Protein AF-A0AA86RHJ9-F1 (afdb_monomer)

Structure (mmCIF, N/CA/C/O backbone):
data_AF-A0AA86RHJ9-F1
#
_entry.id   AF-A0AA86RHJ9-F1
#
loop_
_atom_site.group_PDB
_atom_site.id
_atom_site.type_symbol
_atom_site.label_atom_id
_atom_site.label_alt_id
_atom_site.label_comp_id
_atom_site.label_asym_id
_atom_site.label_entity_id
_atom_site.label_seq_id
_atom_site.pdbx_PDB_ins_code
_atom_site.Cartn_x
_atom_site.Cartn_y
_atom_site.Cartn_z
_atom_site.occupancy
_atom_site.B_iso_or_equiv
_atom_site.auth_seq_id
_atom_site.auth_comp_id
_atom_site.auth_asym_id
_atom_site.auth_atom_id
_atom_site.pdbx_PDB_model_num
ATOM 1 N N . MET A 1 1 ? 54.051 -15.837 -104.968 1.00 35.28 1 MET A N 1
ATOM 2 C CA . MET A 1 1 ? 54.878 -14.788 -104.335 1.00 35.28 1 MET A CA 1
ATOM 3 C C . MET A 1 1 ? 54.047 -14.093 -103.274 1.00 35.28 1 MET A C 1
ATOM 5 O O . MET A 1 1 ? 52.963 -13.606 -103.580 1.00 35.28 1 MET A O 1
ATOM 9 N N . SER A 1 2 ? 54.511 -14.179 -102.027 1.00 44.62 2 SER A N 1
ATOM 10 C CA . SER A 1 2 ? 53.826 -13.746 -100.808 1.00 44.62 2 SER A CA 1
ATOM 11 C C . SER A 1 2 ? 53.416 -12.281 -100.864 1.00 44.62 2 SER A C 1
ATOM 13 O O . SER A 1 2 ? 54.264 -11.397 -100.957 1.00 44.62 2 SER A O 1
ATOM 15 N N . LYS A 1 3 ? 52.109 -12.021 -100.769 1.00 46.88 3 LYS A N 1
ATOM 16 C CA . LYS A 1 3 ? 51.596 -10.678 -100.498 1.00 46.88 3 LYS A CA 1
ATOM 17 C C . LYS A 1 3 ? 51.978 -10.327 -99.059 1.00 46.88 3 LYS A C 1
ATOM 19 O O . LYS A 1 3 ? 51.532 -10.982 -98.123 1.00 46.88 3 LYS A O 1
ATOM 24 N N . CYS A 1 4 ? 52.861 -9.344 -98.913 1.00 43.25 4 CYS A N 1
ATOM 25 C CA . CYS A 1 4 ? 53.325 -8.815 -97.636 1.00 43.25 4 CYS A CA 1
ATOM 26 C C . CYS A 1 4 ? 52.155 -8.479 -96.693 1.00 43.25 4 CYS A C 1
ATOM 28 O O . CYS A 1 4 ? 51.283 -7.681 -97.036 1.00 43.25 4 CYS A O 1
ATOM 30 N N . ASN A 1 5 ? 52.203 -9.024 -95.472 1.00 47.69 5 ASN A N 1
ATOM 31 C CA . ASN A 1 5 ? 51.295 -8.769 -94.341 1.00 47.69 5 ASN A CA 1
ATOM 32 C C . ASN A 1 5 ? 51.438 -7.348 -93.737 1.00 47.69 5 ASN A C 1
ATOM 34 O O . ASN A 1 5 ? 51.231 -7.140 -92.544 1.00 47.69 5 ASN A O 1
ATOM 38 N N . CYS A 1 6 ? 51.794 -6.340 -94.535 1.00 50.25 6 CYS A N 1
ATOM 39 C CA . CYS A 1 6 ? 52.136 -5.006 -94.031 1.00 50.25 6 CYS A CA 1
ATOM 40 C C . CYS A 1 6 ? 50.919 -4.120 -93.702 1.00 50.25 6 CYS A C 1
ATOM 42 O O . CYS A 1 6 ? 51.088 -3.098 -93.049 1.00 50.25 6 CYS A O 1
ATOM 44 N N . TYR A 1 7 ? 49.699 -4.502 -94.096 1.00 48.66 7 TYR A N 1
ATOM 45 C CA . TYR A 1 7 ? 48.478 -3.726 -93.807 1.00 48.66 7 TYR A CA 1
ATOM 46 C C . TYR A 1 7 ? 47.773 -4.129 -92.504 1.00 48.66 7 TYR A C 1
ATOM 48 O O . TYR A 1 7 ? 46.976 -3.370 -91.956 1.00 48.66 7 TYR A O 1
ATOM 56 N N . VAL A 1 8 ? 48.056 -5.331 -92.000 1.00 52.06 8 VAL A N 1
ATOM 57 C CA . VAL A 1 8 ? 47.351 -5.902 -90.842 1.00 52.06 8 VAL A CA 1
ATOM 58 C C . VAL A 1 8 ? 48.019 -5.479 -89.527 1.00 52.06 8 VAL A C 1
ATOM 60 O O . VAL A 1 8 ? 47.340 -5.261 -88.527 1.00 52.06 8 VAL A O 1
ATOM 63 N N . ILE A 1 9 ? 49.338 -5.266 -89.541 1.00 49.81 9 ILE A N 1
ATOM 64 C CA . ILE A 1 9 ? 50.132 -4.900 -88.357 1.00 49.81 9 ILE A CA 1
ATOM 65 C C . ILE A 1 9 ? 49.798 -3.488 -87.817 1.00 49.81 9 ILE A C 1
ATOM 67 O O . ILE A 1 9 ? 49.597 -3.371 -86.606 1.00 49.81 9 ILE A O 1
ATOM 71 N N . PRO A 1 10 ? 49.644 -2.425 -88.640 1.00 53.22 10 PRO A N 1
ATOM 72 C CA . PRO A 1 10 ? 49.332 -1.084 -88.127 1.00 53.22 10 PRO A CA 1
ATOM 73 C C . PRO A 1 10 ? 47.954 -1.004 -87.455 1.00 53.22 10 PRO A C 1
ATOM 75 O O . PRO A 1 10 ? 47.783 -0.338 -86.437 1.00 53.22 10 PRO A O 1
ATOM 78 N N . ASN A 1 11 ? 46.973 -1.731 -87.994 1.00 53.97 11 ASN A N 1
ATOM 79 C CA . ASN A 1 11 ? 45.597 -1.717 -87.501 1.00 53.97 11 ASN A CA 1
ATOM 80 C C . ASN A 1 11 ? 45.455 -2.498 -86.178 1.00 53.97 11 ASN A C 1
ATOM 82 O O . ASN A 1 11 ? 44.728 -2.090 -85.273 1.00 53.97 11 ASN A O 1
ATOM 86 N N . ILE A 1 12 ? 46.217 -3.586 -86.016 1.00 58.00 12 ILE A N 1
ATOM 87 C CA . ILE A 1 12 ? 46.287 -4.328 -84.749 1.00 58.00 12 ILE A CA 1
ATOM 88 C C . ILE A 1 12 ? 4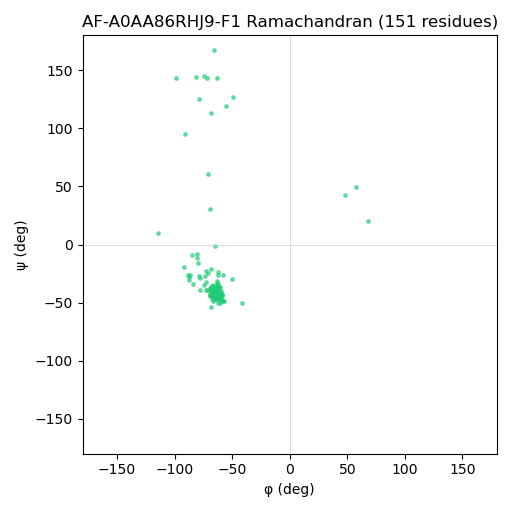7.003 -3.505 -83.671 1.00 58.00 12 ILE A C 1
ATOM 90 O O . ILE A 1 12 ? 46.505 -3.428 -82.550 1.00 58.00 12 ILE A O 1
ATOM 94 N N . MET A 1 13 ? 48.113 -2.837 -84.004 1.00 57.50 13 MET A N 1
ATOM 95 C CA . MET A 1 13 ? 48.831 -1.984 -83.049 1.00 57.50 13 MET A CA 1
ATOM 96 C C . MET A 1 13 ? 47.987 -0.792 -82.589 1.00 57.50 13 MET A C 1
ATOM 98 O O . MET A 1 13 ? 47.947 -0.496 -81.395 1.00 57.50 13 MET A O 1
ATOM 102 N N . SER A 1 14 ? 47.242 -0.151 -83.494 1.00 62.38 14 SER A N 1
ATOM 103 C CA . SER A 1 14 ? 46.346 0.950 -83.125 1.00 62.38 14 SER A CA 1
ATOM 104 C C . SER A 1 14 ? 45.206 0.482 -82.213 1.00 62.38 14 SER A C 1
ATOM 106 O O . SER A 1 14 ? 44.913 1.141 -81.218 1.00 62.38 14 SER A O 1
ATOM 108 N N . ARG A 1 15 ? 44.610 -0.689 -82.487 1.00 62.03 15 ARG A N 1
ATOM 109 C CA . ARG A 1 15 ? 43.562 -1.276 -81.632 1.00 62.03 15 ARG A CA 1
ATOM 110 C C . ARG A 1 15 ? 44.089 -1.724 -80.269 1.00 62.03 15 ARG A C 1
ATOM 112 O O . ARG A 1 15 ? 43.398 -1.533 -79.275 1.00 62.03 15 ARG A O 1
ATOM 119 N N . LEU A 1 16 ? 45.298 -2.284 -80.194 1.00 63.03 16 LEU A N 1
ATOM 120 C CA . LEU A 1 16 ? 45.944 -2.625 -78.920 1.00 63.03 16 LEU A CA 1
ATOM 121 C C . LEU A 1 16 ? 46.233 -1.375 -78.085 1.00 63.03 16 LEU A C 1
ATOM 123 O O . LEU A 1 16 ? 45.963 -1.369 -76.889 1.00 63.03 16 LEU A O 1
ATOM 127 N N . THR A 1 17 ? 46.695 -0.297 -78.720 1.00 64.50 17 THR A N 1
ATOM 128 C CA . THR A 1 17 ? 46.978 0.969 -78.028 1.00 64.50 17 THR A CA 1
ATOM 129 C C . THR A 1 17 ? 45.697 1.620 -77.493 1.00 64.50 17 THR A C 1
ATOM 131 O O . THR A 1 17 ? 45.670 2.084 -76.354 1.00 64.50 17 THR A O 1
ATOM 134 N N . GLU A 1 18 ? 44.602 1.597 -78.261 1.00 69.50 18 GLU A N 1
ATOM 135 C CA . GLU A 1 18 ? 43.290 2.066 -77.791 1.00 69.50 18 GLU A CA 1
ATOM 136 C C . GLU A 1 18 ? 42.725 1.203 -76.658 1.00 69.50 18 GLU A C 1
ATOM 138 O O . GLU A 1 18 ? 42.125 1.732 -75.720 1.00 69.50 18 GLU A O 1
ATOM 143 N N . LEU A 1 19 ? 42.910 -0.118 -76.723 1.00 64.38 19 LEU A N 1
ATOM 144 C CA . LEU A 1 19 ? 42.476 -1.035 -75.670 1.00 64.38 19 LEU A CA 1
ATOM 145 C C . LEU A 1 19 ? 43.291 -0.837 -74.388 1.00 64.38 19 LEU A C 1
ATOM 147 O O . LEU A 1 19 ? 42.694 -0.757 -73.319 1.00 64.38 19 LEU A O 1
ATOM 151 N N . GLU A 1 20 ? 44.612 -0.662 -74.471 1.00 63.72 20 GLU A N 1
ATOM 152 C CA . GLU A 1 20 ? 45.448 -0.332 -73.311 1.00 63.72 20 GLU A CA 1
ATOM 153 C C . GLU A 1 20 ? 45.115 1.041 -72.717 1.00 63.72 20 GLU A C 1
ATOM 155 O O . GLU A 1 20 ? 45.084 1.188 -71.494 1.00 63.72 20 GLU A O 1
ATOM 160 N N . GLN A 1 21 ? 44.844 2.056 -73.544 1.00 63.53 21 GLN A N 1
ATOM 161 C CA . GLN A 1 21 ? 44.433 3.376 -73.058 1.00 63.53 21 GLN A CA 1
ATOM 162 C C . GLN A 1 21 ? 43.063 3.327 -72.382 1.00 63.53 21 GLN A C 1
ATOM 164 O O . GLN A 1 21 ? 42.917 3.860 -71.280 1.00 63.53 21 GLN A O 1
ATOM 169 N N . LYS A 1 22 ? 42.087 2.625 -72.973 1.00 61.28 22 LYS A N 1
ATOM 170 C CA . LYS A 1 22 ? 40.782 2.390 -72.342 1.00 61.28 22 LYS A CA 1
ATOM 171 C C . LYS A 1 22 ? 40.938 1.608 -71.041 1.00 61.28 22 LYS A C 1
ATOM 173 O O . LYS A 1 22 ? 40.349 1.992 -70.038 1.00 61.28 22 LYS A O 1
ATOM 178 N N . GLN A 1 23 ? 41.785 0.584 -70.985 1.00 57.94 23 GLN A N 1
ATOM 179 C CA . GLN A 1 23 ? 42.006 -0.201 -69.768 1.00 57.94 23 GLN A CA 1
ATOM 180 C C . GLN A 1 23 ? 42.703 0.619 -68.663 1.00 57.94 23 GLN A C 1
ATOM 182 O O . GLN A 1 23 ? 42.285 0.575 -67.506 1.00 57.94 23 GLN A O 1
ATOM 187 N N . LYS A 1 24 ? 43.700 1.448 -69.011 1.00 58.09 24 LYS A N 1
ATOM 188 C CA . LYS A 1 24 ? 44.367 2.376 -68.075 1.00 58.09 24 LYS A CA 1
ATOM 189 C C . LYS A 1 24 ? 43.438 3.492 -67.582 1.00 58.09 24 LYS A C 1
ATOM 191 O O . LYS A 1 24 ? 43.549 3.881 -66.422 1.00 58.09 24 LYS A O 1
ATOM 196 N N . GLN A 1 25 ? 42.521 3.983 -68.419 1.00 57.56 25 GLN A N 1
ATOM 197 C CA . GLN A 1 25 ? 41.524 4.993 -68.040 1.00 57.56 25 GLN A CA 1
ATOM 198 C C . GLN A 1 25 ? 40.347 4.418 -67.246 1.00 57.56 25 GLN A C 1
ATOM 200 O O . GLN A 1 25 ? 39.786 5.130 -66.425 1.00 57.56 25 GLN A O 1
ATOM 205 N N . THR A 1 26 ? 39.985 3.148 -67.444 1.00 56.41 26 THR A N 1
ATOM 206 C CA . THR A 1 26 ? 38.850 2.530 -66.733 1.00 56.41 26 THR A CA 1
ATOM 207 C C . THR A 1 26 ? 39.264 2.001 -65.354 1.00 56.41 26 THR A C 1
ATOM 209 O O . THR A 1 26 ? 38.497 2.108 -64.401 1.00 56.41 26 THR A O 1
ATOM 212 N N . ASN A 1 27 ? 40.500 1.502 -65.202 1.00 54.78 27 ASN A N 1
ATOM 213 C CA . ASN A 1 27 ? 40.963 0.894 -63.945 1.00 54.78 27 ASN A CA 1
ATOM 214 C C . ASN A 1 27 ? 41.560 1.885 -62.928 1.00 54.78 27 ASN A C 1
ATOM 216 O O . ASN A 1 27 ? 41.485 1.634 -61.728 1.00 54.78 27 ASN A O 1
ATOM 220 N N . LYS A 1 28 ? 42.134 3.018 -63.361 1.00 54.50 28 LYS A N 1
ATOM 221 C CA . LYS A 1 28 ? 42.709 4.023 -62.441 1.00 54.50 28 LYS A CA 1
ATOM 222 C C . LYS A 1 28 ? 41.676 4.767 -61.575 1.00 54.50 28 LYS A C 1
ATOM 224 O O . LYS A 1 28 ? 41.819 4.735 -60.356 1.00 54.50 28 LYS A O 1
ATOM 229 N N . PRO A 1 29 ? 40.620 5.388 -62.134 1.00 54.91 29 PRO A N 1
ATOM 230 C CA . PRO A 1 29 ? 39.679 6.174 -61.334 1.00 54.91 29 PRO A CA 1
ATOM 231 C C . PRO A 1 29 ? 38.767 5.301 -60.464 1.00 54.91 29 PRO A C 1
ATOM 233 O O . PRO A 1 2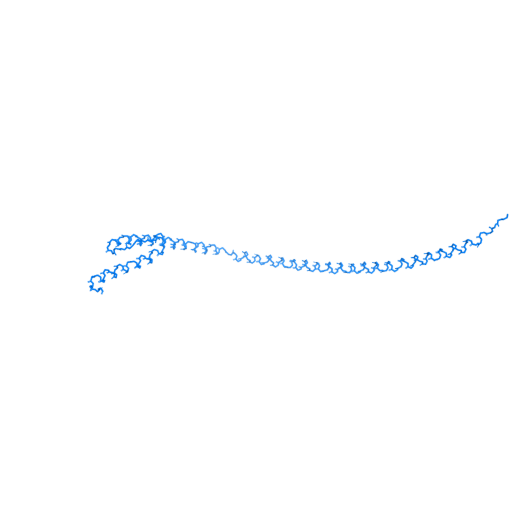9 ? 38.238 5.782 -59.465 1.00 54.91 29 PRO A O 1
ATOM 236 N N . ASN A 1 30 ? 38.577 4.026 -60.823 1.00 59.41 30 ASN A N 1
ATOM 237 C CA . ASN A 1 30 ? 37.744 3.106 -60.053 1.00 59.41 30 ASN A CA 1
ATOM 238 C C . ASN A 1 30 ? 38.479 2.581 -58.809 1.00 59.41 30 ASN A C 1
ATOM 240 O O . ASN A 1 30 ? 37.895 2.541 -57.731 1.00 59.41 30 ASN A O 1
ATOM 244 N N . ASN A 1 31 ? 39.780 2.284 -58.925 1.00 61.09 31 ASN A N 1
ATOM 245 C CA . ASN A 1 31 ? 40.601 1.901 -57.774 1.00 61.09 31 ASN A CA 1
ATOM 246 C C . ASN A 1 31 ? 40.844 3.072 -56.813 1.00 61.09 31 ASN A C 1
ATOM 248 O O . ASN A 1 31 ? 40.765 2.875 -55.608 1.00 61.09 31 ASN A O 1
ATOM 252 N N . GLU A 1 32 ? 41.072 4.295 -57.304 1.00 67.38 32 GLU A N 1
ATOM 253 C CA . GLU A 1 32 ? 41.235 5.467 -56.424 1.00 67.38 32 GLU A CA 1
ATOM 254 C C . GLU A 1 32 ? 39.963 5.796 -55.629 1.00 67.38 32 GLU A C 1
ATOM 256 O O . GLU A 1 32 ? 40.048 6.195 -54.467 1.00 67.38 32 GLU A O 1
ATOM 261 N N . LYS A 1 33 ? 38.776 5.609 -56.224 1.00 71.75 33 LYS A N 1
ATOM 262 C CA . LYS A 1 33 ? 37.503 5.738 -55.501 1.00 71.75 33 LYS A CA 1
ATOM 263 C C . LYS A 1 33 ? 37.331 4.640 -54.455 1.00 71.75 33 LYS A C 1
ATOM 265 O O . LYS A 1 33 ? 36.971 4.956 -53.327 1.00 71.75 33 LYS A O 1
ATOM 270 N N . LEU A 1 34 ? 37.643 3.389 -54.801 1.00 69.75 34 LEU A N 1
ATOM 271 C CA . LEU A 1 34 ? 37.547 2.262 -53.870 1.00 69.75 34 LEU A CA 1
ATOM 272 C C . LEU A 1 34 ? 38.493 2.419 -52.671 1.00 69.75 34 LEU A C 1
ATOM 274 O O . LEU A 1 34 ? 38.106 2.138 -51.543 1.00 69.75 34 LEU A O 1
ATOM 278 N N . ILE A 1 35 ? 39.718 2.897 -52.913 1.00 74.12 35 ILE A N 1
ATOM 279 C CA . ILE A 1 35 ? 40.711 3.165 -51.864 1.00 74.12 35 ILE A CA 1
ATOM 280 C C . ILE A 1 35 ? 40.203 4.268 -50.932 1.00 74.12 35 ILE A C 1
ATOM 282 O O . ILE A 1 35 ? 40.208 4.085 -49.723 1.00 74.12 35 ILE A O 1
ATOM 286 N N . LYS A 1 36 ? 39.656 5.365 -51.474 1.00 75.12 36 LYS A N 1
ATOM 287 C CA . LYS A 1 36 ? 39.060 6.426 -50.645 1.00 75.12 36 LYS A CA 1
ATOM 288 C C . LYS A 1 36 ? 37.856 5.947 -49.833 1.00 75.12 36 LYS A C 1
ATOM 290 O O . LYS A 1 36 ? 37.694 6.371 -48.694 1.00 75.12 36 LYS A O 1
ATOM 295 N N . GLU A 1 37 ? 37.010 5.084 -50.393 1.00 74.81 37 GLU A N 1
ATOM 296 C CA . GLU A 1 37 ? 35.881 4.499 -49.658 1.00 74.81 37 GLU A CA 1
ATOM 297 C C . GLU A 1 37 ? 36.340 3.539 -48.550 1.00 74.81 37 GLU A C 1
ATOM 299 O O . GLU A 1 37 ? 35.729 3.504 -47.480 1.00 74.81 37 GLU A O 1
ATOM 304 N N . LEU A 1 38 ? 37.417 2.781 -48.779 1.00 72.81 38 LEU A N 1
ATOM 305 C CA . LEU A 1 38 ? 38.032 1.922 -47.767 1.00 72.81 38 LEU A CA 1
ATOM 306 C C . LEU A 1 38 ? 38.668 2.748 -46.645 1.00 72.81 38 LEU A C 1
ATOM 308 O O . LEU A 1 38 ? 38.348 2.493 -45.487 1.00 72.81 38 LEU A O 1
ATOM 312 N N . ASP A 1 39 ? 39.440 3.785 -46.975 1.00 75.56 39 ASP A N 1
ATOM 313 C CA . ASP A 1 39 ? 40.051 4.691 -45.992 1.00 75.56 39 ASP A CA 1
ATOM 314 C C . ASP A 1 39 ? 38.982 5.378 -45.124 1.00 75.56 39 ASP A C 1
ATOM 316 O O . ASP A 1 39 ? 39.104 5.450 -43.900 1.00 75.56 39 ASP A O 1
ATOM 320 N N . GLN A 1 40 ? 37.882 5.835 -45.734 1.00 77.31 40 GLN A N 1
ATOM 321 C CA . GLN A 1 40 ? 36.757 6.431 -45.003 1.00 77.31 40 GLN A CA 1
ATOM 322 C C . GLN A 1 40 ? 36.063 5.427 -44.077 1.00 77.31 40 GLN A C 1
ATOM 324 O O . GLN A 1 40 ? 35.666 5.774 -42.962 1.00 77.31 40 GLN A O 1
ATOM 329 N N . ARG A 1 41 ? 35.906 4.172 -44.513 1.00 75.56 41 ARG A N 1
ATOM 330 C CA . ARG A 1 41 ? 35.334 3.112 -43.671 1.00 75.56 41 ARG A CA 1
ATOM 331 C C . ARG A 1 41 ? 36.264 2.718 -42.534 1.00 75.56 41 ARG A C 1
ATOM 333 O O . ARG A 1 41 ? 35.773 2.458 -41.439 1.00 75.56 41 ARG A O 1
ATOM 340 N N . GLU A 1 42 ? 37.567 2.684 -42.773 1.00 77.69 42 GLU A N 1
ATOM 341 C CA . GLU A 1 42 ? 38.573 2.367 -41.763 1.00 77.69 42 GLU A CA 1
ATOM 342 C C . GLU A 1 42 ? 38.634 3.458 -40.687 1.00 77.69 42 GLU A C 1
ATOM 344 O O . GLU A 1 42 ? 38.581 3.153 -39.495 1.00 77.69 42 GLU A O 1
ATOM 349 N N . GLN A 1 43 ? 38.590 4.734 -41.084 1.00 80.31 43 GLN A N 1
ATOM 350 C CA . GLN A 1 43 ? 38.445 5.853 -40.148 1.00 80.31 43 GLN A CA 1
ATOM 351 C C . GLN A 1 43 ? 37.151 5.751 -39.330 1.00 80.31 43 GLN A C 1
ATOM 353 O O . GLN A 1 43 ? 37.190 5.816 -38.101 1.00 80.31 43 GLN A O 1
ATOM 358 N N . ALA A 1 44 ? 36.009 5.497 -39.979 1.00 80.19 44 ALA A N 1
ATOM 359 C CA . ALA A 1 44 ? 34.729 5.353 -39.285 1.00 80.19 44 ALA A CA 1
ATOM 360 C C . ALA A 1 44 ? 34.696 4.150 -38.321 1.00 80.19 44 ALA A C 1
ATOM 362 O O . ALA A 1 44 ? 34.022 4.197 -37.287 1.00 80.19 44 ALA A O 1
ATOM 363 N N . LEU A 1 45 ? 35.402 3.062 -38.644 1.00 77.25 45 LEU A N 1
ATOM 364 C CA . LEU A 1 45 ? 35.557 1.904 -37.764 1.00 77.25 45 LEU A CA 1
ATOM 365 C C . LEU A 1 45 ? 36.420 2.239 -36.548 1.00 77.25 45 LEU A C 1
ATOM 367 O O . LEU A 1 45 ? 36.014 1.918 -35.431 1.00 77.25 45 LEU A O 1
ATOM 371 N N . ASN A 1 46 ? 37.539 2.935 -36.741 1.00 82.44 46 ASN A N 1
ATOM 372 C CA . ASN A 1 46 ? 38.412 3.359 -35.647 1.00 82.44 46 ASN A CA 1
ATOM 373 C C . ASN A 1 46 ? 37.692 4.313 -34.684 1.00 82.44 46 ASN A C 1
ATOM 375 O O . ASN A 1 46 ? 37.711 4.087 -33.476 1.00 82.44 46 ASN A O 1
ATOM 379 N N . GLU A 1 47 ? 36.938 5.288 -35.197 1.00 84.06 47 GLU A N 1
ATOM 380 C CA . GLU A 1 47 ? 36.115 6.180 -34.365 1.00 84.06 47 GLU A CA 1
ATOM 381 C C . GLU A 1 47 ? 35.015 5.440 -33.588 1.00 84.06 47 GLU A C 1
ATOM 383 O O . GLU A 1 47 ? 34.614 5.843 -32.490 1.00 84.06 47 GLU A O 1
ATOM 388 N N . ARG A 1 48 ? 34.448 4.376 -34.169 1.00 81.06 48 ARG A N 1
ATOM 389 C CA . ARG A 1 48 ? 33.463 3.531 -33.479 1.00 81.06 48 ARG A CA 1
ATOM 390 C C . ARG A 1 48 ? 34.121 2.681 -32.402 1.00 81.06 48 ARG A C 1
ATOM 392 O O . ARG A 1 48 ? 33.522 2.512 -31.343 1.00 81.06 48 ARG A O 1
ATOM 399 N N . LEU A 1 49 ? 35.316 2.164 -32.664 1.00 84.12 49 LEU A N 1
ATOM 400 C CA . LEU A 1 49 ? 36.079 1.350 -31.726 1.00 84.12 49 LEU A CA 1
ATOM 401 C C . LEU A 1 49 ? 36.537 2.187 -30.526 1.00 84.12 49 LEU A C 1
ATOM 403 O O . LEU A 1 49 ? 36.345 1.773 -29.387 1.00 84.12 49 LEU A O 1
ATOM 407 N N . GLU A 1 50 ? 37.012 3.409 -30.762 1.00 85.25 50 GLU A N 1
ATOM 408 C CA . GLU A 1 50 ? 37.373 4.350 -29.700 1.00 85.25 50 GLU A CA 1
ATOM 409 C C . GLU A 1 50 ? 36.158 4.738 -28.843 1.00 85.25 50 GLU A C 1
ATOM 411 O O . GLU A 1 50 ? 36.206 4.643 -27.616 1.00 85.25 50 GLU A O 1
ATOM 416 N N . ARG A 1 51 ? 35.014 5.053 -29.471 1.00 84.81 51 ARG A N 1
ATOM 417 C CA . ARG A 1 51 ? 33.755 5.295 -28.743 1.00 84.81 51 ARG A CA 1
ATOM 418 C C . ARG A 1 51 ? 33.286 4.082 -27.945 1.00 84.81 51 ARG A C 1
ATOM 420 O O . ARG A 1 51 ? 32.713 4.247 -26.870 1.00 84.81 51 ARG A O 1
ATOM 427 N N . ASN A 1 52 ? 33.480 2.870 -28.459 1.00 83.50 52 ASN A N 1
ATOM 428 C CA . ASN A 1 52 ? 33.111 1.647 -27.751 1.00 83.50 52 ASN A CA 1
ATOM 429 C C . ASN A 1 52 ? 34.014 1.422 -26.528 1.00 83.50 52 ASN A C 1
ATOM 431 O O . ASN A 1 52 ? 33.512 1.146 -25.439 1.00 83.50 52 ASN A O 1
ATOM 435 N N . ASN A 1 53 ? 35.320 1.653 -26.671 1.00 86.38 53 ASN A N 1
ATOM 436 C CA . ASN A 1 53 ? 36.266 1.587 -25.559 1.00 86.38 53 ASN A CA 1
ATOM 437 C C . ASN A 1 53 ? 35.925 2.609 -24.465 1.00 86.38 53 ASN A C 1
ATOM 439 O O . ASN A 1 53 ? 35.864 2.244 -23.293 1.00 86.38 53 ASN A O 1
ATOM 443 N N . GLN A 1 54 ? 35.606 3.852 -24.840 1.00 87.19 54 GLN A N 1
ATOM 444 C CA . GLN A 1 54 ? 35.164 4.884 -23.894 1.00 87.19 54 GLN A CA 1
ATOM 445 C C . GLN A 1 54 ? 33.867 4.486 -23.173 1.00 87.19 54 GLN A C 1
ATOM 447 O O . GLN A 1 54 ? 33.774 4.601 -21.953 1.00 87.19 54 GLN A O 1
ATOM 452 N N . LYS A 1 55 ? 32.873 3.953 -23.897 1.00 84.25 55 LYS A N 1
ATOM 453 C CA . LYS A 1 55 ? 31.632 3.451 -23.282 1.00 84.25 55 LYS A CA 1
ATOM 454 C C . LYS A 1 55 ? 31.875 2.271 -22.347 1.00 84.25 55 LYS A C 1
ATOM 456 O O . LYS A 1 55 ? 31.232 2.182 -21.308 1.00 84.25 55 LYS A O 1
ATOM 461 N N . THR A 1 56 ? 32.798 1.382 -22.696 1.00 85.19 56 THR A N 1
ATOM 462 C CA . THR A 1 56 ? 33.174 0.240 -21.854 1.00 85.19 56 THR A CA 1
ATOM 463 C C . THR A 1 56 ? 33.835 0.714 -20.560 1.00 85.19 56 THR A C 1
ATOM 465 O O 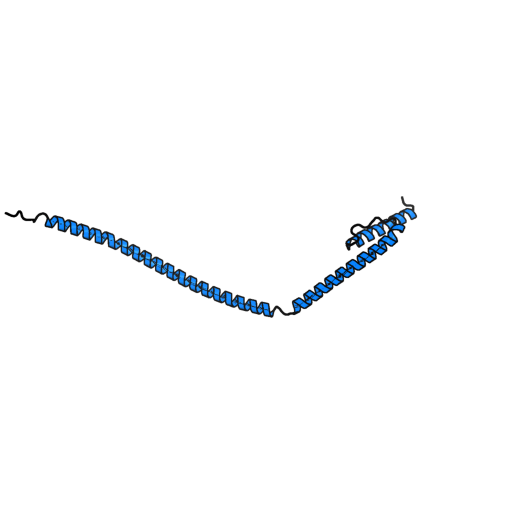. THR A 1 56 ? 33.501 0.219 -19.488 1.00 85.19 56 THR A O 1
ATOM 468 N N . GLN A 1 57 ? 34.707 1.724 -20.629 1.00 85.00 57 GLN A N 1
ATOM 469 C CA . GLN A 1 57 ? 35.295 2.350 -19.441 1.00 85.00 57 GLN A CA 1
ATOM 470 C C . GLN A 1 57 ? 34.225 3.002 -18.555 1.00 85.00 57 GLN A C 1
ATOM 472 O O . GLN A 1 57 ? 34.178 2.720 -17.362 1.00 85.00 57 GLN A O 1
ATOM 477 N N . GLN A 1 58 ? 33.302 3.771 -19.140 1.00 86.25 58 GLN A N 1
ATOM 478 C CA . GLN A 1 58 ? 32.184 4.375 -18.402 1.00 86.25 58 GLN A CA 1
ATOM 479 C C . GLN A 1 58 ? 31.272 3.328 -17.747 1.00 86.25 58 GLN A C 1
ATOM 481 O O . GLN A 1 58 ? 30.831 3.513 -16.615 1.00 86.25 58 GLN A O 1
ATOM 486 N N . LEU A 1 59 ? 30.996 2.214 -18.432 1.00 83.88 59 LEU A N 1
ATOM 487 C CA . LEU A 1 59 ? 30.216 1.109 -17.871 1.00 83.88 59 LEU A CA 1
ATOM 488 C C . LEU A 1 59 ? 30.933 0.445 -16.694 1.00 83.88 59 LEU A C 1
ATOM 490 O O . LEU A 1 59 ? 30.286 0.150 -15.694 1.00 83.88 59 LEU A O 1
ATOM 494 N N . ASN A 1 60 ? 32.250 0.253 -16.781 1.00 84.69 60 ASN A N 1
ATOM 495 C CA . ASN A 1 60 ? 33.038 -0.304 -15.681 1.00 84.69 60 ASN A CA 1
ATOM 496 C C . ASN A 1 60 ? 33.068 0.635 -14.466 1.00 84.69 60 ASN A C 1
ATOM 498 O O . ASN A 1 60 ? 32.927 0.176 -13.335 1.00 84.69 60 ASN A O 1
ATOM 502 N N . GLU A 1 61 ? 33.187 1.947 -14.684 1.00 87.75 61 GLU A N 1
ATOM 503 C CA . GLU A 1 61 ? 33.103 2.942 -13.609 1.00 87.75 61 GLU A CA 1
ATOM 504 C C . GLU A 1 61 ? 31.719 2.957 -12.946 1.00 87.75 61 GLU A C 1
ATOM 506 O O . GLU A 1 61 ? 31.616 2.976 -11.719 1.00 87.75 61 GLU A O 1
ATOM 511 N N . LEU A 1 62 ? 30.644 2.904 -13.740 1.00 83.50 62 LEU A N 1
ATOM 512 C CA . LEU A 1 62 ? 29.274 2.825 -13.228 1.00 83.50 62 LEU A CA 1
ATOM 513 C C . LEU A 1 62 ? 29.020 1.520 -12.468 1.00 83.50 62 LEU A C 1
ATOM 515 O O . LEU A 1 62 ? 28.393 1.550 -11.413 1.00 83.50 62 LEU A O 1
ATOM 519 N N . ALA A 1 63 ? 29.530 0.391 -12.964 1.00 78.31 63 ALA A N 1
ATOM 520 C CA . ALA A 1 63 ? 29.438 -0.893 -12.278 1.00 78.31 63 ALA A CA 1
ATOM 521 C C . ALA A 1 63 ? 30.179 -0.863 -10.934 1.00 78.31 63 ALA A C 1
ATOM 523 O O . ALA A 1 63 ? 29.643 -1.333 -9.935 1.00 78.31 63 ALA A O 1
ATOM 524 N N . SER A 1 64 ? 31.367 -0.250 -10.885 1.00 81.00 64 SER A N 1
ATOM 525 C CA . SER A 1 64 ? 32.121 -0.075 -9.640 1.00 81.00 64 SER A CA 1
ATOM 526 C C . SER A 1 64 ? 31.351 0.770 -8.623 1.00 81.00 64 SER A C 1
ATOM 528 O O . SER A 1 64 ? 31.251 0.377 -7.464 1.00 81.00 64 SER A O 1
ATOM 530 N N . LYS A 1 65 ? 30.759 1.891 -9.056 1.00 83.31 65 LYS A N 1
ATOM 531 C CA . LYS A 1 65 ? 29.917 2.732 -8.191 1.00 83.31 65 LYS A CA 1
ATOM 532 C C . LYS A 1 65 ? 28.684 1.986 -7.692 1.00 83.31 65 LYS A C 1
ATOM 534 O O . LYS A 1 65 ? 28.324 2.110 -6.532 1.00 83.31 65 LYS A O 1
ATOM 539 N N . LEU A 1 66 ? 28.054 1.181 -8.544 1.00 78.19 66 LEU A N 1
ATOM 540 C CA . LEU A 1 66 ? 26.873 0.409 -8.164 1.00 78.19 66 LEU A CA 1
ATOM 541 C C . LEU A 1 66 ? 27.204 -0.668 -7.122 1.00 78.19 66 LEU A C 1
ATOM 543 O O . LEU A 1 66 ? 26.427 -0.873 -6.197 1.00 78.19 66 LEU A O 1
ATOM 547 N N . VAL A 1 67 ? 28.366 -1.319 -7.229 1.00 81.50 67 VAL A N 1
ATOM 548 C CA . VAL A 1 67 ? 28.848 -2.267 -6.210 1.00 81.50 67 VAL A CA 1
ATOM 549 C C . VAL A 1 67 ? 29.125 -1.562 -4.877 1.00 81.50 67 VAL A C 1
ATOM 551 O O . VAL A 1 67 ? 28.792 -2.102 -3.824 1.00 81.50 67 VAL A O 1
ATOM 554 N N . GLU A 1 68 ? 29.697 -0.360 -4.909 1.00 80.69 68 GLU A N 1
ATOM 555 C CA . GLU A 1 68 ? 29.949 0.449 -3.711 1.00 80.69 68 GLU A CA 1
ATOM 556 C C . GLU A 1 68 ? 28.641 0.894 -3.034 1.00 80.69 68 GLU A C 1
ATOM 558 O O . GLU A 1 68 ? 28.472 0.691 -1.834 1.00 80.69 68 GLU A O 1
ATOM 563 N N . GLU A 1 69 ? 27.668 1.380 -3.808 1.00 75.38 69 GLU A N 1
ATOM 564 C CA . GLU A 1 69 ? 26.322 1.730 -3.328 1.00 75.38 69 GLU A CA 1
ATOM 565 C C . GLU A 1 69 ? 25.570 0.513 -2.766 1.00 75.38 69 GLU A C 1
ATOM 567 O O . GLU A 1 69 ? 24.931 0.602 -1.720 1.00 75.38 69 GLU A O 1
ATOM 572 N N . MET A 1 70 ? 25.672 -0.659 -3.406 1.00 71.88 70 MET A N 1
ATOM 573 C CA . MET A 1 70 ? 25.089 -1.894 -2.866 1.00 71.88 70 MET A CA 1
ATOM 574 C C . MET A 1 70 ? 25.726 -2.292 -1.533 1.00 71.88 70 MET A C 1
ATOM 576 O O . MET A 1 70 ? 25.021 -2.738 -0.631 1.00 71.88 70 MET A O 1
ATOM 580 N N . LYS A 1 71 ? 27.039 -2.098 -1.383 1.00 75.38 71 LYS A N 1
ATOM 581 C CA . LYS A 1 71 ? 27.740 -2.372 -0.128 1.00 75.38 71 LYS A CA 1
ATOM 582 C C . LYS A 1 71 ? 27.307 -1.409 0.981 1.00 75.38 71 LYS A C 1
ATOM 584 O O . LYS A 1 71 ? 27.046 -1.859 2.091 1.00 75.38 71 LYS A O 1
ATOM 589 N N . LEU A 1 72 ? 27.148 -0.121 0.668 1.00 73.25 72 LEU A N 1
ATOM 590 C CA . LEU A 1 72 ? 26.593 0.869 1.597 1.00 73.25 72 LEU A CA 1
ATOM 591 C C . LEU A 1 72 ? 25.147 0.529 1.990 1.00 73.25 72 LEU A C 1
ATOM 593 O O . LEU A 1 72 ? 24.787 0.640 3.156 1.00 73.25 72 LEU A O 1
ATOM 597 N N . LEU A 1 73 ? 24.321 0.059 1.053 1.00 65.00 73 LEU A N 1
ATOM 598 C CA . LEU A 1 73 ? 22.955 -0.390 1.345 1.00 65.00 73 LEU A CA 1
ATOM 599 C C . LEU A 1 73 ? 22.914 -1.633 2.241 1.00 65.00 73 LEU A C 1
ATOM 601 O O . LEU A 1 73 ? 22.040 -1.728 3.102 1.00 65.00 73 LEU A O 1
ATOM 605 N N . ASP A 1 74 ? 23.839 -2.575 2.067 1.00 62.00 74 ASP A N 1
ATOM 606 C CA . ASP A 1 74 ? 23.945 -3.742 2.945 1.00 62.00 74 ASP A CA 1
ATOM 607 C C . ASP A 1 74 ? 24.538 -3.387 4.323 1.00 62.00 74 ASP A C 1
ATOM 609 O O . ASP A 1 74 ? 24.170 -4.014 5.313 1.00 62.00 74 ASP A O 1
ATOM 613 N N . GLU A 1 75 ? 25.361 -2.338 4.429 1.00 62.12 75 GLU A N 1
ATOM 614 C CA . GLU A 1 75 ? 25.790 -1.758 5.714 1.0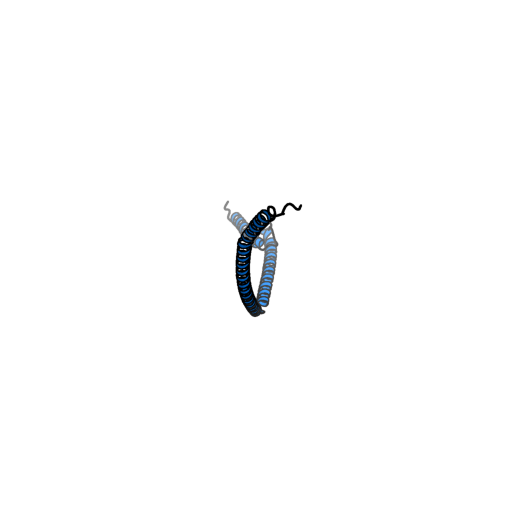0 62.12 75 GLU A CA 1
ATOM 615 C C . GLU A 1 75 ? 24.655 -0.973 6.411 1.00 62.12 75 GLU A C 1
ATOM 617 O O . GLU A 1 75 ? 24.555 -0.987 7.638 1.00 62.12 75 GLU A O 1
ATOM 622 N N . VAL A 1 76 ? 23.746 -0.347 5.648 1.00 60.50 76 VAL A N 1
ATOM 623 C CA . VAL A 1 76 ? 22.538 0.344 6.152 1.00 60.50 76 VAL A CA 1
ATOM 624 C C . VAL A 1 76 ? 21.391 -0.628 6.472 1.00 60.50 76 VAL A C 1
ATOM 626 O O . VAL A 1 76 ? 20.492 -0.282 7.243 1.00 60.50 76 VAL A O 1
ATOM 629 N N . LYS A 1 77 ? 21.436 -1.882 5.994 1.00 52.09 77 LYS A N 1
ATOM 630 C CA . LYS A 1 77 ? 20.632 -2.994 6.538 1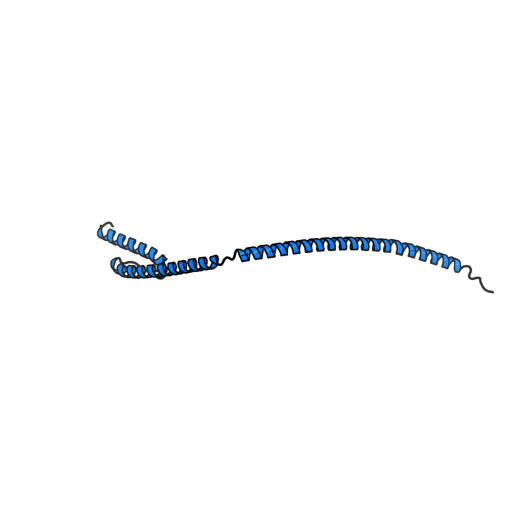.00 52.09 77 LYS A CA 1
ATOM 631 C C . LYS A 1 77 ? 21.151 -3.409 7.921 1.00 52.09 77 LYS A C 1
ATOM 633 O O . LYS A 1 77 ? 21.532 -4.551 8.167 1.00 52.09 77 LYS A O 1
ATOM 638 N N . ALA A 1 78 ? 21.114 -2.472 8.858 1.00 52.88 78 ALA A N 1
ATOM 639 C CA . ALA A 1 78 ? 21.192 -2.775 10.269 1.00 52.88 78 ALA A CA 1
ATOM 640 C C . ALA A 1 78 ? 19.967 -3.633 10.676 1.00 52.88 78 ALA A C 1
ATOM 642 O O . ALA A 1 78 ? 18.849 -3.398 10.198 1.00 52.88 78 ALA A O 1
ATOM 643 N N . PRO A 1 79 ? 20.136 -4.604 11.590 1.00 54.19 79 PRO A N 1
ATOM 644 C CA . PRO A 1 79 ? 19.075 -5.502 12.061 1.00 54.19 79 PRO A CA 1
ATOM 645 C C . PRO A 1 79 ? 17.937 -4.803 12.835 1.00 54.19 79 PRO A C 1
ATOM 647 O O . PRO A 1 79 ? 16.972 -5.457 13.226 1.00 54.19 79 PRO A O 1
ATOM 650 N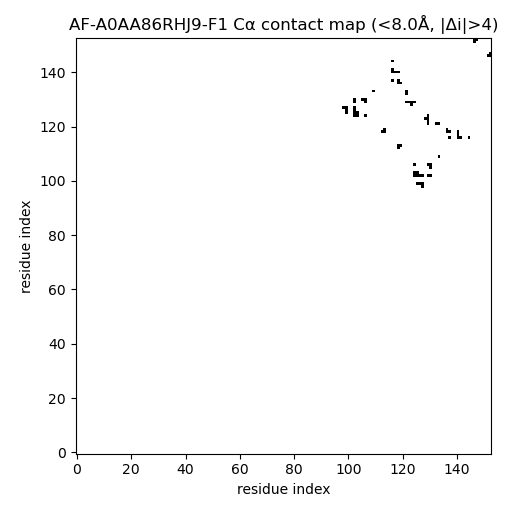 N . GLU A 1 80 ? 18.005 -3.485 13.042 1.00 53.72 80 GLU A N 1
ATOM 651 C CA . GLU A 1 80 ? 17.001 -2.717 13.793 1.00 53.72 80 GLU A CA 1
ATOM 652 C C . GLU A 1 80 ? 15.661 -2.557 13.057 1.00 53.72 80 GLU A C 1
ATOM 654 O O . GLU A 1 80 ? 14.619 -2.420 13.699 1.00 53.72 80 GLU A O 1
ATOM 659 N N . SER A 1 81 ? 15.652 -2.646 11.722 1.00 56.28 81 SER A N 1
ATOM 660 C CA . SER A 1 81 ? 14.413 -2.532 10.936 1.00 56.28 81 SER A CA 1
ATOM 661 C C . SER A 1 81 ? 13.452 -3.705 11.164 1.00 56.28 81 SER A C 1
ATOM 663 O O . SER A 1 81 ? 12.244 -3.498 11.243 1.00 56.28 81 SER A O 1
ATOM 665 N N . ASN A 1 82 ? 13.962 -4.925 11.359 1.00 59.22 82 ASN A N 1
ATOM 666 C CA . ASN A 1 82 ? 13.113 -6.091 11.616 1.00 59.22 82 ASN A CA 1
ATOM 667 C C . ASN A 1 82 ? 12.511 -6.067 13.026 1.00 59.22 82 ASN A C 1
ATOM 669 O O . ASN A 1 82 ? 11.337 -6.382 13.181 1.00 59.22 82 ASN A O 1
ATOM 673 N N . ALA A 1 83 ? 13.270 -5.635 14.037 1.00 64.25 83 ALA A N 1
ATOM 674 C CA . ALA A 1 83 ? 12.763 -5.537 15.406 1.00 64.25 83 ALA A CA 1
ATOM 675 C C . ALA A 1 83 ? 11.665 -4.465 15.537 1.00 64.25 83 ALA A C 1
ATOM 677 O O . ALA A 1 83 ? 10.635 -4.713 16.163 1.00 64.25 83 ALA A O 1
ATOM 678 N N . GLN A 1 84 ? 11.836 -3.305 14.889 1.00 63.91 84 GLN A N 1
ATOM 679 C CA . GLN A 1 84 ? 10.797 -2.269 14.856 1.00 63.91 84 GLN A CA 1
ATOM 680 C C . GLN A 1 84 ? 9.557 -2.709 14.071 1.00 63.91 84 GLN A C 1
ATOM 682 O O . GLN A 1 84 ? 8.438 -2.428 14.499 1.00 63.91 84 GLN A O 1
ATOM 687 N N . LEU A 1 85 ? 9.725 -3.418 12.951 1.00 71.38 85 LEU A N 1
ATOM 688 C CA . LEU A 1 85 ? 8.594 -3.956 12.192 1.00 71.38 85 LEU A CA 1
ATOM 689 C C . LEU A 1 85 ? 7.841 -5.038 12.978 1.00 71.38 85 LEU A C 1
ATOM 691 O O . LEU A 1 85 ? 6.611 -5.025 12.997 1.00 71.38 85 LEU A O 1
ATOM 695 N N . GLU A 1 86 ? 8.544 -5.925 13.685 1.00 75.12 86 GLU A N 1
ATOM 696 C CA . GLU A 1 86 ? 7.927 -6.919 14.572 1.00 75.12 86 GLU A CA 1
ATOM 697 C C . GLU A 1 86 ? 7.173 -6.260 15.736 1.00 75.12 86 GLU A C 1
ATOM 699 O O . GLU A 1 86 ? 6.052 -6.665 16.061 1.00 75.12 86 GLU A O 1
ATOM 704 N N . GLU A 1 87 ? 7.737 -5.214 16.345 1.00 75.19 87 GLU A N 1
ATOM 705 C CA . GLU A 1 87 ? 7.086 -4.467 17.423 1.00 75.19 87 GLU A CA 1
ATOM 706 C C . GLU A 1 87 ? 5.837 -3.717 16.931 1.00 75.19 87 GLU A C 1
ATOM 708 O O . GLU A 1 87 ? 4.778 -3.768 17.571 1.00 75.19 87 GLU A O 1
ATOM 713 N N . GLN A 1 88 ? 5.908 -3.088 15.756 1.00 73.19 88 GLN A N 1
ATOM 714 C CA . GLN A 1 88 ? 4.753 -2.459 15.115 1.00 73.19 88 GLN A CA 1
ATOM 715 C C . GLN A 1 88 ? 3.679 -3.491 14.759 1.00 73.19 88 GLN A C 1
ATOM 717 O O . GLN A 1 88 ? 2.498 -3.273 15.035 1.00 73.19 88 GLN A O 1
ATOM 722 N N . GLN A 1 89 ? 4.061 -4.651 14.226 1.00 74.69 89 GLN A N 1
ATOM 723 C CA . GLN A 1 89 ? 3.119 -5.713 13.882 1.00 74.69 89 GLN A CA 1
ATOM 724 C C . GLN A 1 89 ? 2.450 -6.308 15.127 1.00 74.69 89 GLN A C 1
ATOM 726 O O . GLN A 1 89 ? 1.237 -6.534 15.130 1.00 74.69 89 GLN A O 1
ATOM 731 N N . LYS A 1 90 ? 3.196 -6.477 16.224 1.00 81.75 90 LYS A N 1
ATOM 732 C CA . LYS A 1 90 ? 2.654 -6.881 17.529 1.00 81.75 90 LYS A CA 1
ATOM 733 C C . LYS A 1 90 ? 1.695 -5.832 18.092 1.00 81.75 90 LYS A C 1
ATOM 735 O O . LYS A 1 90 ? 0.651 -6.185 18.638 1.00 81.75 90 LYS A O 1
ATOM 740 N N . THR A 1 91 ? 2.008 -4.550 17.921 1.00 78.38 91 THR A N 1
ATOM 741 C CA . THR A 1 91 ? 1.138 -3.441 18.336 1.00 78.38 91 THR A CA 1
ATOM 742 C C . THR A 1 91 ? -0.174 -3.443 17.555 1.00 78.38 91 THR A C 1
ATOM 744 O O . THR A 1 91 ? -1.240 -3.378 18.163 1.00 78.38 91 THR A O 1
ATOM 747 N N . ILE A 1 92 ? -0.121 -3.620 16.232 1.00 79.44 92 ILE A N 1
ATOM 748 C CA . ILE A 1 92 ? -1.313 -3.718 15.375 1.00 79.44 92 ILE A CA 1
ATOM 749 C C . ILE A 1 92 ? -2.174 -4.924 15.773 1.00 79.44 92 ILE A C 1
ATOM 751 O O . ILE A 1 92 ? -3.387 -4.792 15.923 1.00 79.44 92 ILE A O 1
ATOM 755 N N . GLN A 1 93 ? -1.566 -6.089 16.018 1.00 80.00 93 GLN A N 1
ATOM 756 C CA . GLN A 1 93 ? -2.293 -7.276 16.484 1.00 80.00 93 GLN A CA 1
ATOM 757 C C . GLN A 1 93 ? -2.946 -7.066 17.856 1.00 80.00 93 GLN A C 1
ATOM 759 O O . GLN A 1 93 ? -4.061 -7.534 18.092 1.00 80.00 93 GLN A O 1
ATOM 764 N N . ASN A 1 94 ? -2.270 -6.369 18.771 1.00 83.69 94 ASN A N 1
ATOM 765 C CA . ASN A 1 94 ? -2.829 -6.035 20.078 1.00 83.69 94 ASN A CA 1
ATOM 766 C C 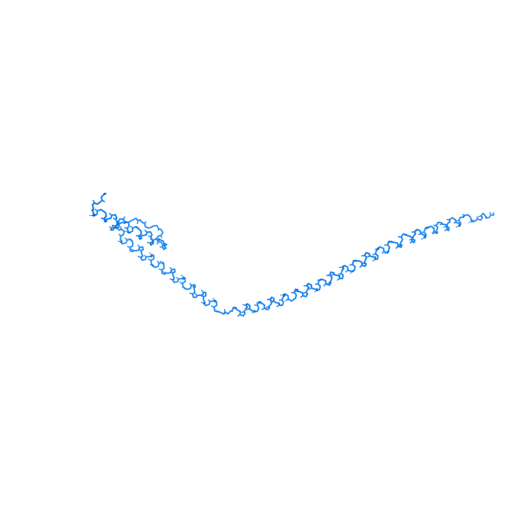. ASN A 1 94 ? -3.985 -5.035 19.957 1.00 83.69 94 ASN A C 1
ATOM 768 O O . ASN A 1 94 ? -4.997 -5.208 20.634 1.00 83.69 94 ASN A O 1
ATOM 772 N N . MET A 1 95 ? -3.876 -4.041 19.072 1.00 77.44 95 MET A N 1
ATOM 773 C CA . MET A 1 95 ? -4.974 -3.118 18.780 1.00 77.44 95 MET A CA 1
ATOM 774 C C . MET A 1 95 ? -6.179 -3.844 18.177 1.00 77.44 95 MET A C 1
ATOM 776 O O . MET A 1 95 ? -7.290 -3.639 18.651 1.00 77.44 95 MET A O 1
ATOM 780 N N . ASP A 1 96 ? -5.983 -4.747 17.212 1.00 80.81 96 ASP A N 1
ATOM 781 C CA . ASP A 1 96 ? -7.079 -5.542 16.632 1.00 80.81 96 ASP A CA 1
ATOM 782 C C . ASP A 1 96 ? -7.792 -6.398 17.696 1.00 80.81 96 ASP A C 1
ATOM 784 O O . ASP A 1 96 ? -9.022 -6.436 17.765 1.00 80.81 96 ASP A O 1
ATOM 788 N N . LYS A 1 97 ? -7.031 -7.026 18.603 1.00 84.81 97 LYS A N 1
ATOM 789 C CA . LYS A 1 97 ? -7.597 -7.762 19.747 1.00 84.81 97 LYS A CA 1
ATOM 790 C C . LYS A 1 97 ? -8.384 -6.858 20.693 1.00 84.81 97 LYS A C 1
ATOM 792 O O . LYS A 1 97 ? -9.454 -7.262 21.151 1.00 84.81 97 LYS A O 1
ATOM 797 N N . LEU A 1 98 ? -7.875 -5.660 20.988 1.00 85.00 98 LEU A N 1
ATOM 798 C CA . LEU A 1 98 ? -8.579 -4.678 21.813 1.00 85.00 98 LEU A CA 1
ATOM 799 C C . LEU A 1 98 ? -9.891 -4.261 21.150 1.00 85.00 98 LEU A C 1
ATOM 801 O O . LEU A 1 98 ? -10.936 -4.380 21.781 1.00 85.00 98 LEU A O 1
ATOM 805 N N . PHE A 1 99 ? -9.868 -3.885 19.869 1.00 83.44 99 PHE A N 1
ATOM 806 C CA . PHE A 1 99 ? -11.073 -3.504 19.133 1.00 83.44 99 PHE A CA 1
ATOM 807 C C . PHE A 1 99 ? -12.108 -4.627 19.095 1.00 83.44 99 PHE A C 1
ATOM 809 O O . PHE A 1 99 ? -13.279 -4.369 19.370 1.00 83.44 99 PHE A O 1
ATOM 816 N N . LYS A 1 100 ? -11.701 -5.875 18.842 1.00 85.62 100 LYS A N 1
ATOM 817 C CA . LYS A 1 100 ? -12.605 -7.036 18.901 1.00 85.62 100 LYS A CA 1
ATOM 818 C C . LYS A 1 100 ? -13.207 -7.229 20.288 1.00 85.62 100 LYS A C 1
ATOM 820 O O . LYS A 1 100 ? -14.412 -7.419 20.416 1.00 85.62 100 LYS A O 1
ATOM 825 N N . THR A 1 101 ? -12.387 -7.142 21.332 1.00 87.69 101 THR A N 1
ATOM 826 C CA . THR A 1 101 ? -12.848 -7.307 22.718 1.00 87.69 101 THR A CA 1
ATOM 827 C C . THR A 1 101 ? -13.846 -6.215 23.096 1.00 87.69 101 THR A C 1
ATOM 829 O O . THR A 1 101 ? -14.915 -6.515 23.622 1.00 87.69 101 THR A O 1
ATOM 832 N N . THR A 1 102 ? -13.536 -4.957 22.779 1.00 86.06 102 THR A N 1
ATOM 833 C CA . THR A 1 102 ? -14.416 -3.812 23.035 1.00 86.06 102 THR A CA 1
ATOM 834 C C . THR A 1 102 ? -15.712 -3.904 22.238 1.00 86.06 102 THR A C 1
ATOM 836 O O . THR A 1 102 ? -16.776 -3.657 22.798 1.00 86.06 102 THR A O 1
ATOM 839 N N . THR A 1 103 ? -15.648 -4.303 20.966 1.00 86.00 103 THR A N 1
ATOM 840 C CA . THR A 1 103 ? -16.836 -4.476 20.113 1.00 86.00 103 THR A CA 1
ATOM 841 C C . THR A 1 103 ? -17.746 -5.568 20.672 1.00 86.00 103 THR 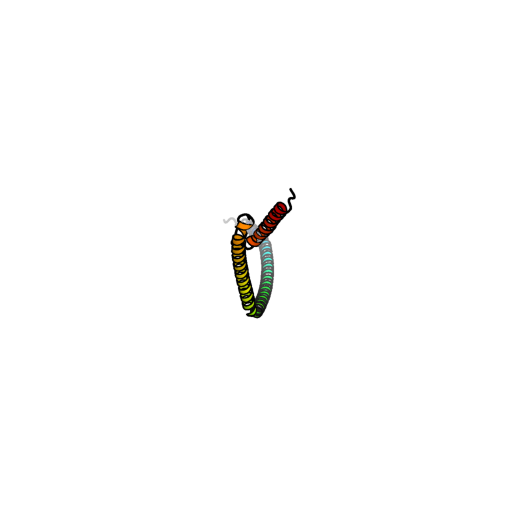A C 1
ATOM 843 O O . THR A 1 103 ? -18.939 -5.336 20.848 1.00 86.00 103 THR A O 1
ATOM 846 N N . ASN A 1 104 ? -17.184 -6.712 21.075 1.00 87.50 104 ASN A N 1
ATOM 847 C CA . ASN A 1 104 ? -17.946 -7.795 21.701 1.00 87.50 104 ASN A CA 1
ATOM 848 C C . ASN A 1 104 ? -18.578 -7.370 23.031 1.00 87.50 104 ASN A C 1
ATOM 850 O O . ASN A 1 104 ? -19.745 -7.667 23.286 1.00 87.50 104 ASN A O 1
ATOM 854 N N . PHE A 1 105 ? -17.826 -6.662 23.876 1.00 88.94 105 PHE A N 1
ATOM 855 C CA . PHE A 1 105 ? -18.344 -6.153 25.143 1.00 88.94 105 PHE A CA 1
ATOM 856 C C . PHE A 1 105 ? -19.483 -5.151 24.922 1.00 88.94 105 PHE A C 1
ATOM 858 O O . PHE A 1 105 ? -20.526 -5.236 25.571 1.00 88.94 105 PHE A O 1
ATOM 865 N N . PHE A 1 106 ? -19.318 -4.235 23.967 1.00 90.25 106 PHE A N 1
ATOM 866 C CA . PHE A 1 106 ? -20.362 -3.290 23.599 1.00 90.25 106 PHE A CA 1
ATOM 867 C C . PHE A 1 106 ? -21.605 -4.001 23.058 1.00 90.25 106 PHE A C 1
ATOM 869 O O . PHE A 1 106 ? -22.706 -3.684 23.488 1.00 90.25 106 PHE A O 1
ATOM 876 N N . ALA A 1 107 ? -21.454 -4.995 22.181 1.00 88.38 107 ALA A N 1
ATOM 877 C CA . ALA A 1 107 ? -22.579 -5.766 21.656 1.00 88.38 107 ALA A CA 1
ATOM 878 C C . ALA A 1 107 ? -23.363 -6.482 22.772 1.00 88.38 107 ALA A C 1
ATOM 880 O O . ALA A 1 107 ? -24.595 -6.489 22.761 1.00 88.38 107 ALA A O 1
ATOM 881 N N . GLN A 1 108 ? -22.670 -7.038 23.771 1.00 88.31 108 GLN A N 1
ATOM 882 C CA . GLN A 1 108 ? -23.310 -7.636 24.947 1.00 88.31 108 GLN A CA 1
ATOM 883 C C . GLN A 1 108 ? -24.076 -6.595 25.770 1.00 88.31 108 GLN A C 1
ATOM 885 O O . GLN A 1 108 ? -25.237 -6.820 26.112 1.00 88.31 108 GLN A O 1
ATOM 890 N N . MET A 1 109 ? -23.453 -5.446 26.046 1.00 89.62 109 MET A N 1
ATOM 891 C CA . MET A 1 109 ? -24.099 -4.338 26.751 1.00 89.62 109 MET A CA 1
ATOM 892 C C . MET A 1 109 ? -25.338 -3.849 25.991 1.00 89.62 109 MET A C 1
ATOM 894 O O . MET A 1 109 ? -26.409 -3.726 26.581 1.00 89.62 109 MET A O 1
ATOM 898 N N . TYR A 1 110 ? -25.204 -3.633 24.681 1.00 88.69 110 TYR A N 1
ATOM 899 C CA . TYR A 1 110 ? -26.267 -3.175 23.795 1.00 88.69 110 TYR A CA 1
ATOM 900 C C . TYR A 1 110 ? -27.456 -4.132 23.812 1.00 88.69 110 TYR A C 1
ATOM 902 O O . TYR A 1 110 ? -28.582 -3.702 24.033 1.00 88.69 110 TYR A O 1
ATOM 910 N N . ASN A 1 111 ? -27.219 -5.438 23.663 1.00 87.56 111 ASN A N 1
ATOM 911 C CA . ASN A 1 111 ? -28.276 -6.448 23.737 1.00 87.56 111 ASN A CA 1
ATOM 912 C C . ASN A 1 111 ? -28.944 -6.504 25.119 1.00 87.56 111 ASN A C 1
ATOM 914 O O . ASN A 1 111 ? -30.138 -6.781 25.205 1.00 87.56 111 ASN A O 1
ATOM 918 N N . GLY A 1 112 ? -28.198 -6.204 26.186 1.00 86.94 112 GLY A N 1
ATOM 919 C CA . GLY A 1 112 ? -28.740 -6.082 27.537 1.00 86.94 112 GLY A CA 1
ATOM 920 C C . GLY A 1 112 ? -29.669 -4.878 27.710 1.00 86.94 112 GLY A C 1
ATOM 921 O O . GLY A 1 112 ? -30.689 -4.996 28.384 1.00 86.94 112 GLY A O 1
ATOM 922 N N . VAL A 1 113 ? -29.356 -3.735 27.087 1.00 85.06 113 VAL A N 1
ATOM 923 C CA . VAL A 1 113 ? -30.179 -2.514 27.188 1.00 85.06 113 VAL A CA 1
ATOM 924 C C . VAL A 1 113 ? -31.289 -2.437 26.137 1.00 85.06 113 VAL A C 1
ATOM 926 O O . VAL A 1 113 ? -32.328 -1.837 26.400 1.00 85.06 113 VAL A O 1
ATOM 929 N N . LYS A 1 114 ? -31.123 -3.094 24.983 1.00 86.56 114 LYS A N 1
ATOM 930 C CA . LYS A 1 114 ? -32.084 -3.149 23.868 1.00 86.56 114 LYS A CA 1
ATOM 931 C C . LYS A 1 114 ? -33.552 -3.316 24.299 1.00 86.56 114 LYS A C 1
ATOM 933 O O . LYS A 1 114 ? -34.358 -2.507 23.838 1.00 86.56 114 LYS A O 1
ATOM 938 N N . PRO A 1 115 ? -33.933 -4.274 25.175 1.00 84.81 115 PRO A N 1
ATOM 939 C CA . PRO A 1 115 ? -35.336 -4.464 25.555 1.00 84.81 115 PRO A CA 1
ATOM 940 C C . PRO A 1 115 ? -35.925 -3.326 26.400 1.00 84.81 115 PRO A C 1
ATOM 942 O O . PRO A 1 115 ? -37.140 -3.177 26.436 1.00 84.81 115 PRO A O 1
ATOM 945 N N . TYR A 1 116 ? -35.100 -2.522 27.073 1.00 84.31 116 TYR A N 1
ATOM 946 C CA . TYR A 1 116 ? -35.579 -1.433 27.932 1.00 84.31 116 TYR A CA 1
ATOM 947 C C . TYR A 1 116 ? -35.816 -0.132 27.163 1.00 84.31 116 TYR A C 1
ATOM 949 O O . TYR A 1 116 ? -36.633 0.682 27.578 1.00 84.31 116 TYR A O 1
ATOM 957 N N . TYR A 1 117 ? -35.106 0.057 26.050 1.00 79.81 117 TYR A N 1
ATOM 958 C CA . TYR A 1 117 ? -35.149 1.280 25.244 1.00 79.81 117 TYR A CA 1
ATOM 959 C C . TYR A 1 117 ? -35.743 1.052 23.842 1.00 79.81 117 TYR A C 1
ATOM 961 O O . TYR A 1 117 ? -35.642 1.935 22.999 1.00 79.81 117 TYR A O 1
ATOM 969 N N . ASN A 1 118 ? -36.331 -0.125 23.572 1.00 78.81 118 ASN A N 1
ATOM 970 C CA . ASN A 1 118 ? -36.864 -0.528 22.259 1.00 78.81 118 ASN A CA 1
ATOM 971 C C . ASN A 1 118 ? -35.885 -0.274 21.098 1.00 78.81 118 ASN A C 1
ATOM 973 O O . ASN A 1 118 ? -36.261 0.215 20.033 1.00 78.81 118 ASN A O 1
ATOM 977 N N . LEU A 1 119 ? -34.606 -0.590 21.312 1.00 81.81 119 LEU A N 1
ATOM 978 C CA . LEU A 1 119 ? -33.564 -0.253 20.344 1.00 81.81 119 LEU A CA 1
ATOM 979 C C . LEU A 1 119 ? -33.614 -1.175 19.110 1.00 81.81 119 LEU A C 1
ATOM 981 O O . LEU A 1 119 ? -33.891 -2.374 19.245 1.00 81.81 119 LEU A O 1
ATOM 985 N N . PRO A 1 120 ? -33.308 -0.652 17.909 1.00 83.25 120 PRO A N 1
ATOM 986 C CA . PRO A 1 120 ? -33.226 -1.453 16.690 1.00 83.25 120 PRO A CA 1
ATOM 987 C C . PRO A 1 120 ? -32.070 -2.466 16.736 1.00 83.25 120 PRO A C 1
ATOM 989 O O . PRO A 1 120 ? -31.206 -2.438 17.610 1.00 83.25 120 PRO A O 1
ATOM 992 N N . GLU A 1 121 ? -32.057 -3.417 15.802 1.00 85.44 121 GLU A N 1
ATOM 993 C CA . GLU A 1 121 ? -30.951 -4.376 15.710 1.00 85.44 121 GLU A CA 1
ATOM 994 C C . GLU A 1 121 ? -29.683 -3.705 15.177 1.00 85.44 121 GLU A C 1
ATOM 996 O O . GLU A 1 121 ? -29.735 -2.850 14.293 1.00 85.44 121 GLU A O 1
ATOM 1001 N N . LEU A 1 122 ? -28.529 -4.119 15.699 1.00 82.69 122 LEU A N 1
ATOM 1002 C CA . LEU A 1 122 ? -27.238 -3.695 15.175 1.00 82.69 122 LEU A CA 1
ATOM 1003 C C . LEU A 1 122 ? -26.890 -4.492 13.918 1.00 82.69 122 LEU A C 1
ATOM 1005 O O . LEU A 1 122 ? -26.819 -5.719 13.948 1.00 82.69 122 LEU A O 1
ATOM 1009 N N . THR A 1 123 ? -26.613 -3.786 12.826 1.00 79.88 123 THR A N 1
ATOM 1010 C CA . THR A 1 123 ? -25.992 -4.358 11.628 1.00 79.88 123 THR A CA 1
ATOM 1011 C C . THR A 1 123 ? -24.480 -4.453 11.813 1.00 79.88 123 THR A C 1
ATOM 1013 O O . THR A 1 123 ? -23.881 -3.553 12.397 1.00 79.88 123 THR A O 1
ATOM 1016 N N . ASP A 1 124 ? -23.856 -5.503 11.272 1.00 80.56 124 ASP A N 1
ATOM 1017 C CA . ASP A 1 124 ? -22.402 -5.716 11.327 1.00 80.56 124 ASP A CA 1
ATOM 1018 C C . ASP A 1 124 ? -21.817 -5.754 12.756 1.00 80.56 124 ASP A C 1
ATOM 1020 O O . ASP A 1 124 ? -20.812 -5.103 13.035 1.00 80.56 124 ASP A O 1
ATOM 1024 N N . VAL A 1 125 ? -22.419 -6.540 13.658 1.00 78.94 125 VAL A N 1
ATOM 1025 C CA . VAL A 1 125 ? -22.029 -6.658 15.084 1.00 78.94 125 VAL A CA 1
ATOM 1026 C C . VAL A 1 125 ? -20.531 -6.925 15.291 1.00 78.94 125 VAL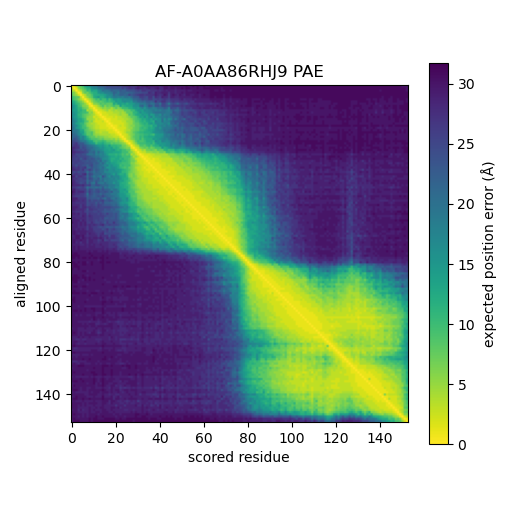 A C 1
ATOM 1028 O O . VAL A 1 125 ? -19.959 -6.481 16.282 1.00 78.94 125 VAL A O 1
ATOM 1031 N N . ASP A 1 126 ? -19.881 -7.596 14.341 1.00 76.81 126 ASP A N 1
ATOM 1032 C CA . ASP A 1 126 ? -18.460 -7.946 14.414 1.00 76.81 126 ASP A CA 1
ATOM 1033 C C . ASP A 1 126 ? -17.509 -6.793 14.033 1.00 76.81 126 ASP A C 1
ATOM 1035 O O . ASP A 1 126 ? -16.290 -6.918 14.176 1.00 76.81 126 ASP A O 1
ATOM 1039 N N . LYS A 1 127 ? -18.029 -5.668 13.520 1.00 81.00 127 LYS A N 1
ATOM 1040 C CA . LYS A 1 127 ? -17.223 -4.515 13.093 1.00 81.00 127 LYS A CA 1
ATOM 1041 C C . LYS A 1 127 ? -17.192 -3.426 14.172 1.00 81.00 127 LYS A C 1
ATOM 1043 O O . LYS A 1 127 ? -18.232 -3.108 14.744 1.00 81.00 127 LYS A O 1
ATOM 1048 N N . PRO A 1 128 ? -16.057 -2.723 14.363 1.00 77.19 128 PRO A N 1
ATOM 1049 C CA . PRO A 1 128 ? -15.966 -1.610 15.318 1.00 77.19 128 PRO A CA 1
ATOM 1050 C C . PRO A 1 128 ? -16.973 -0.478 15.062 1.00 77.19 128 PRO A C 1
ATOM 1052 O O . PRO A 1 128 ? -17.370 0.231 15.985 1.00 77.19 128 PRO A O 1
ATOM 1055 N N . THR A 1 129 ? -17.422 -0.317 13.815 1.00 81.94 129 THR A N 1
ATOM 1056 C CA . THR A 1 129 ? -18.447 0.661 13.427 1.00 81.94 129 THR A CA 1
ATOM 1057 C C . THR A 1 129 ? -19.800 0.412 14.096 1.00 81.94 129 THR A C 1
ATOM 1059 O O . THR A 1 129 ? -20.548 1.369 14.280 1.00 81.94 129 THR A O 1
ATOM 1062 N N . ALA A 1 130 ? -20.090 -0.824 14.527 1.00 81.75 130 ALA A N 1
ATOM 1063 C CA . ALA A 1 130 ? -21.315 -1.162 15.252 1.00 81.75 130 ALA A CA 1
ATOM 1064 C C . ALA A 1 130 ? -21.432 -0.429 16.598 1.00 81.75 130 ALA A C 1
ATOM 1066 O O . ALA A 1 130 ? -22.540 -0.168 17.067 1.00 81.75 130 ALA A O 1
ATOM 1067 N N . ILE A 1 131 ? -20.300 -0.048 17.207 1.00 85.19 131 ILE A N 1
ATOM 1068 C CA . ILE A 1 131 ? -20.289 0.745 18.442 1.00 85.19 131 ILE A CA 1
ATOM 1069 C C . ILE A 1 131 ? -20.909 2.121 18.192 1.00 85.19 131 ILE A C 1
ATOM 1071 O O . ILE A 1 131 ? -21.748 2.572 18.968 1.00 85.19 131 ILE A O 1
ATOM 1075 N N . LEU A 1 132 ? -20.525 2.780 17.095 1.00 85.12 132 LEU A N 1
ATOM 1076 C CA . LEU A 1 132 ? -21.001 4.126 16.774 1.00 85.12 132 LEU A CA 1
ATOM 1077 C C . LEU A 1 132 ? -22.499 4.124 16.465 1.00 85.12 132 LEU A C 1
ATOM 1079 O O . LEU A 1 132 ? -23.239 4.899 17.068 1.00 85.12 132 LEU A O 1
ATOM 1083 N N . SER A 1 133 ? -22.956 3.205 15.608 1.00 84.81 133 SER A N 1
ATOM 1084 C CA . SER A 1 133 ? -24.387 3.055 15.314 1.00 84.81 133 SER A CA 1
ATOM 1085 C C . SER A 1 133 ? -25.188 2.658 16.556 1.00 84.81 133 SER A C 1
ATOM 1087 O O . SER A 1 133 ? -26.302 3.125 16.765 1.00 84.81 133 SER A O 1
ATOM 1089 N N . GLY A 1 134 ? -24.619 1.826 17.432 1.00 85.00 134 GLY A N 1
ATOM 1090 C CA . GLY A 1 134 ? -25.285 1.427 18.669 1.00 85.00 134 GLY A CA 1
ATOM 1091 C C . GLY A 1 134 ? -25.425 2.572 19.663 1.00 85.00 134 GLY A C 1
ATOM 1092 O O . GLY A 1 134 ? -26.480 2.724 20.274 1.00 85.00 134 GLY A O 1
ATOM 1093 N N . LEU A 1 135 ? -24.394 3.404 19.813 1.00 86.88 135 LEU A N 1
ATOM 1094 C CA . LEU A 1 135 ? -24.464 4.588 20.668 1.00 86.88 135 LEU A CA 1
ATOM 1095 C C . LEU A 1 135 ? -25.498 5.590 20.152 1.00 86.88 135 LEU A C 1
ATOM 1097 O O . LEU A 1 135 ? -26.276 6.111 20.948 1.00 86.88 135 LEU A O 1
ATOM 1101 N N . GLU A 1 136 ? -25.556 5.810 18.838 1.00 86.69 136 GLU A N 1
ATOM 1102 C CA . GLU A 1 136 ? -26.591 6.639 18.215 1.00 86.69 136 GLU A CA 1
ATOM 1103 C C . GLU A 1 136 ? -27.995 6.118 18.548 1.00 86.69 136 GLU A C 1
ATOM 1105 O O . GLU A 1 136 ? -28.844 6.878 19.021 1.00 86.69 136 GLU A O 1
ATOM 1110 N N . HIS A 1 137 ? -28.226 4.813 18.378 1.00 88.81 137 HIS A N 1
ATOM 1111 C CA . HIS A 1 137 ? -29.506 4.190 18.706 1.00 88.81 137 HIS A CA 1
ATOM 1112 C C . HIS A 1 137 ? -29.872 4.368 20.182 1.00 88.81 137 HIS A C 1
ATOM 1114 O O . HIS A 1 137 ? -31.015 4.707 20.478 1.00 88.81 137 HIS A O 1
ATOM 1120 N N . ILE A 1 138 ? -28.919 4.178 21.104 1.00 85.25 138 ILE A N 1
ATOM 1121 C CA . ILE A 1 138 ? -29.152 4.376 22.542 1.00 85.25 138 ILE A CA 1
ATOM 1122 C C . ILE A 1 138 ? -29.561 5.824 22.822 1.00 85.25 138 ILE A C 1
ATOM 1124 O O . ILE A 1 138 ? -30.572 6.048 23.482 1.00 85.25 138 ILE A O 1
ATOM 1128 N N . ILE A 1 139 ? -28.810 6.806 22.312 1.00 85.44 139 ILE A N 1
ATOM 1129 C CA . ILE A 1 139 ? -29.102 8.231 22.535 1.00 85.44 139 ILE A CA 1
ATOM 1130 C C . ILE A 1 139 ? -30.497 8.575 22.011 1.00 85.44 139 ILE A C 1
ATOM 1132 O O . ILE A 1 139 ? -31.267 9.247 22.698 1.00 85.44 139 ILE A O 1
ATOM 1136 N N . ARG A 1 140 ? -30.844 8.076 20.823 1.00 85.06 140 ARG A N 1
ATOM 1137 C CA . ARG A 1 140 ? -32.157 8.296 20.224 1.00 85.06 140 ARG A CA 1
ATOM 1138 C C . ARG A 1 140 ? -33.279 7.647 21.037 1.00 85.06 140 ARG A C 1
ATOM 1140 O O . ARG A 1 140 ? -34.247 8.329 21.349 1.00 85.06 140 ARG A O 1
ATOM 1147 N N . GLY A 1 141 ? -33.126 6.388 21.446 1.00 81.56 141 GLY A N 1
ATOM 1148 C CA . GLY A 1 141 ? -34.122 5.687 22.266 1.00 81.56 141 GLY A CA 1
ATOM 1149 C C . GLY A 1 141 ? -34.324 6.330 23.644 1.00 81.56 141 GLY A C 1
ATOM 1150 O O . GLY A 1 141 ? -35.450 6.433 24.128 1.00 81.56 141 GLY A O 1
ATOM 1151 N N . VAL A 1 142 ? -33.252 6.838 24.262 1.00 83.50 142 VAL A N 1
ATOM 1152 C CA . VAL A 1 142 ? -33.337 7.631 25.501 1.00 83.50 142 VAL A CA 1
ATOM 1153 C C . VAL A 1 142 ? -34.078 8.948 25.257 1.00 83.50 142 VAL A C 1
ATOM 1155 O O . VAL A 1 142 ? -34.935 9.317 26.058 1.00 83.50 142 VAL A O 1
ATOM 1158 N N . GLY A 1 143 ? -33.779 9.648 24.159 1.00 80.88 143 GLY A N 1
ATOM 1159 C CA . GLY A 1 143 ? -34.455 10.893 23.785 1.00 80.88 143 GLY A CA 1
ATOM 1160 C C . GLY A 1 143 ? -35.952 10.707 23.531 1.00 80.88 143 GLY A C 1
ATOM 1161 O O . GLY A 1 143 ? -36.757 11.494 24.023 1.00 80.88 143 GLY A O 1
ATOM 1162 N N . GLU A 1 144 ? -36.335 9.638 22.831 1.00 81.75 144 GLU A N 1
ATOM 1163 C CA . GLU A 1 144 ? -37.735 9.288 22.562 1.00 81.75 144 GLU A CA 1
ATOM 1164 C C . GLU A 1 144 ? -38.494 8.969 23.862 1.00 81.75 144 GLU A C 1
ATOM 1166 O O . GLU A 1 144 ? -39.597 9.479 24.066 1.00 81.75 144 GLU A O 1
ATOM 1171 N N . MET A 1 145 ? -37.892 8.225 24.797 1.00 77.56 145 MET A N 1
ATOM 1172 C CA . MET A 1 145 ? -38.498 8.009 26.119 1.00 77.56 145 MET A CA 1
ATOM 1173 C C . MET A 1 145 ? -38.599 9.291 26.949 1.00 77.56 145 MET A C 1
ATOM 1175 O O . MET A 1 145 ? -39.606 9.508 27.619 1.00 77.56 145 MET A O 1
ATOM 1179 N N . ALA A 1 146 ? -37.582 10.153 26.916 1.00 80.25 146 ALA A N 1
ATOM 1180 C CA . ALA A 1 146 ? -37.616 11.421 27.638 1.00 80.25 146 ALA A CA 1
ATOM 1181 C C . ALA A 1 146 ? -38.732 12.343 27.116 1.00 80.25 146 ALA A C 1
ATOM 1183 O O . ALA A 1 146 ? -39.415 12.967 27.925 1.00 80.25 146 ALA A O 1
ATOM 1184 N N . ALA A 1 147 ? -38.956 12.379 25.798 1.00 77.75 147 ALA A N 1
ATOM 1185 C CA . ALA A 1 147 ? -40.050 13.127 25.174 1.00 77.75 147 ALA A CA 1
ATOM 1186 C C . ALA A 1 147 ? -41.434 12.556 25.536 1.00 77.75 147 ALA A C 1
ATOM 1188 O O . ALA A 1 147 ? -42.346 13.303 25.889 1.00 77.75 147 ALA A O 1
ATOM 1189 N N . GLN A 1 148 ? -41.577 11.225 25.539 1.00 79.19 148 GLN A N 1
ATOM 1190 C CA . GLN A 1 148 ? -42.810 10.559 25.980 1.00 79.19 148 GLN A CA 1
ATOM 1191 C C . GLN A 1 148 ? -43.137 10.856 27.451 1.00 79.19 148 GLN A C 1
ATOM 1193 O O . GLN A 1 148 ? -44.302 11.021 27.807 1.00 79.19 148 GLN A O 1
ATOM 1198 N N . LEU A 1 149 ? -42.118 10.947 28.308 1.00 74.25 149 LEU A N 1
ATOM 1199 C CA . LEU A 1 149 ? -42.279 11.255 29.731 1.00 74.25 149 LEU A CA 1
ATOM 1200 C C . LEU A 1 149 ? -42.498 12.751 30.007 1.00 74.25 149 LEU A C 1
ATOM 1202 O O . LEU A 1 149 ? -43.115 13.088 31.016 1.00 74.25 149 LEU A O 1
ATOM 1206 N N . SER A 1 150 ? -42.009 13.649 29.145 1.00 74.88 150 SER A N 1
ATOM 1207 C CA . SER A 1 150 ? -42.183 15.100 29.298 1.00 74.88 150 SER A CA 1
ATOM 1208 C C . SER A 1 150 ? -43.501 15.632 28.724 1.00 74.88 150 SER A C 1
ATOM 1210 O O . SER A 1 150 ? -43.833 16.792 28.968 1.00 74.88 150 SER A O 1
ATOM 1212 N N . GLY A 1 151 ? -44.267 14.806 28.000 1.00 55.75 151 GLY A N 1
ATOM 1213 C CA . GLY A 1 151 ? -45.575 15.175 27.445 1.00 55.75 151 GLY A CA 1
ATOM 1214 C C . GLY A 1 151 ? -45.514 16.224 26.330 1.00 55.75 151 GLY A C 1
ATOM 1215 O O . GLY A 1 151 ? -46.512 16.895 26.076 1.00 55.75 151 GLY A O 1
ATOM 1216 N N . GLN A 1 152 ? -44.352 16.400 25.695 1.00 54.28 152 GLN A N 1
ATOM 1217 C CA . GLN A 1 152 ? -44.199 17.246 24.511 1.00 54.28 152 GLN A CA 1
ATOM 1218 C C . GLN A 1 152 ? -44.417 16.395 23.253 1.00 54.28 152 GLN A C 1
ATOM 1220 O O . GLN A 1 152 ? -43.491 15.732 22.789 1.00 54.28 152 GLN A O 1
ATOM 1225 N N . GLU A 1 153 ? -45.653 16.404 22.744 1.00 46.75 153 GLU A N 1
ATOM 1226 C CA . GLU A 1 153 ? -45.962 16.082 21.338 1.00 46.75 153 GLU A CA 1
ATOM 1227 C C . GLU A 1 153 ? -45.606 17.256 20.414 1.00 46.75 153 GLU A C 1
ATOM 1229 O O . GLU A 1 153 ? -45.846 18.424 20.810 1.00 46.75 153 GLU A O 1
#

Organism: NCBI:txid28002

Solvent-accessible surface area (backbone atoms only — not comparable to full-atom values): 8554 Å² total; per-residue (Å²): 132,85,81,76,74,72,74,58,55,63,57,50,53,52,51,50,51,52,50,51,50,50,50,56,60,58,53,50,66,53,49,56,50,51,50,52,54,47,53,54,49,51,52,54,48,50,57,48,51,52,51,48,53,52,51,51,52,52,49,51,53,51,50,53,52,50,54,51,52,50,50,51,52,58,65,67,61,51,76,61,61,59,57,52,49,52,52,51,51,52,49,53,53,50,49,53,53,48,47,51,52,52,28,53,51,47,51,53,51,46,63,68,47,25,81,80,43,73,45,79,84,75,67,62,60,90,38,66,65,30,56,57,57,47,51,52,42,50,54,48,30,52,50,54,51,51,35,68,74,67,70,64,128

Radius of gyration: 51.6 Å; Cα contacts (8 Å, |Δi|>4): 39; chains: 1; bounding box: 101×32×134 Å

pLDDT: mean 73.9, std 12.77, range [35.28, 90.25]

Secondary structure (DSSP, 8-state):
-----TTHHHHHHHHHHHHHHHHHHHHHHHHHHHHHHHHHHHHHHHHHHHHHHHHHHHHHHHHHHHHHHHHHHHHH--THHHHHHHHHHHHHHHHHHHHHHHHHHHHHHHHHHHHHHTPPPPSSTTSTHHHHHHHHHHHHHHHHHHHHHHT--

Mean predicted aligned error: 19.82 Å

Foldseek 3Di:
DDDDPVPVVVVVVVVVVVVVVCVVVVPVVVVVVVVVVVVVVVVVVVVVVVVVVVVVVVVVVVVVVVVVVVVVVVVVPDVVVVVVVVVVVVVVVVVLVVLQVVLVVLQVVLVVCCVVLVFDDFDPSRDSVSNVVSVVRVVVSVVVVVCVVVVPD

Sequence (153 aa):
MSKCNCYVIPNIMSRLTELEQKQKQTNKPNNEKLIKELDQREQALNERLERNNQKTQQLNELASKLVEEMKLLDEVKAPESNAQLEEQQKTIQNMDKLFKTTTNFFAQMYNGVKPYYNLPELTDVDKPTAILSGLEHIIRGVGEMAAQLSGQE